Protein AF-A0A5S4G8X0-F1 (afdb_monomer)

InterPro domains:
  IPR013546 PII-uridylyltransferase/Glutamine-synthetase adenylyltransferase [PF08335] (4-123)
  IPR023057 Bifunctional glutamine synthetase adenylyltransferase/adenylyl-removing enzyme [PTHR30621] (2-125)

Foldseek 3Di:
DFQDPDQLHVVLLQLLLVVCCVVPCVPQVQSVDPDSLSSLVSCCVVVVAPPVLSVLSVLSHVLQVLLQVLLCVLPVDGDRDQDDPDPVSLQSSCVSSPHPDSVRSVVSNVVSSVSSNVSSCCRVVVHD

Solvent-accessible surface area (backbone atoms only — not comparable to full-atom values): 6741 Å² total; per-residue (Å²): 99,45,33,40,87,27,79,19,16,41,51,49,46,46,48,45,32,50,49,52,28,76,76,39,29,91,82,38,69,61,31,75,53,92,47,58,64,56,23,36,52,33,28,34,77,69,69,76,40,56,64,71,52,43,50,38,34,49,52,20,43,51,51,37,50,50,49,33,50,30,38,24,72,73,67,78,45,83,48,54,59,56,66,78,85,46,64,70,61,28,51,49,32,26,52,72,72,68,38,96,38,58,66,56,48,53,50,50,52,52,52,36,16,52,53,19,31,55,46,39,40,36,74,66,68,66,50,133

Sequence (128 aa):
LHTKLGPGGLADVEWVAQLLQLQHAHDVPGLRTTRTLDALDAAVEARLLDADDAEVLAESWCLATRIRGAVMLVRGRASDLLPTDHHRERSAVTRVLGYPGTGDLLEDYR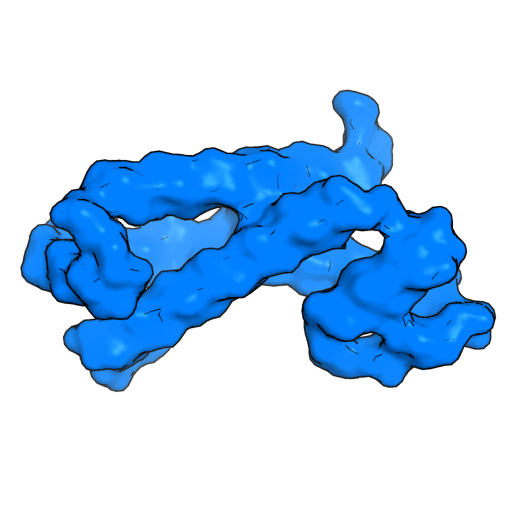RCTRRARAVVDRVFYGAD

Radius of gyration: 15.67 Å; Cα contacts (8 Å, |Δi|>4): 169; chains: 1; bounding box: 39×23×44 Å

Nearest PDB structures (foldseek):
  1v4a-assembly1_A  TM=9.679E-01  e=7.310E-05  Escherichia coli
  7bxo-assembly1_H  TM=4.439E-01  e=3.798E+00  Shewanella oneidensis MR-1
  7uj6-assembly2_D  TM=3.117E-01  e=6.279E+00  Borreliella burgdorferi 297
  1j3f-assembly1_A  TM=1.945E-01  e=8.489E+00  Physeter macrocephalus

Structure (mmCIF, N/CA/C/O backbone):
data_AF-A0A5S4G8X0-F1
#
_entry.id   AF-A0A5S4G8X0-F1
#
loop_
_atom_site.group_PDB
_atom_site.id
_atom_site.type_symbol
_atom_site.label_atom_id
_atom_site.label_alt_id
_atom_site.label_comp_id
_atom_site.label_asym_id
_atom_site.label_entity_id
_atom_site.label_seq_id
_atom_site.pdbx_PDB_ins_code
_atom_site.Cartn_x
_atom_site.Cartn_y
_atom_site.Cartn_z
_atom_site.occupancy
_atom_site.B_iso_or_equiv
_atom_site.auth_seq_id
_atom_site.auth_comp_id
_atom_site.auth_asym_id
_atom_site.auth_atom_id
_atom_site.pdbx_PDB_model_num
ATOM 1 N N . LEU A 1 1 ? 9.981 9.498 -8.961 1.00 89.12 1 LEU A N 1
ATOM 2 C CA . LEU A 1 1 ? 8.841 8.942 -8.187 1.00 89.12 1 LEU A CA 1
ATOM 3 C C . LEU A 1 1 ? 9.396 8.366 -6.893 1.00 89.12 1 LEU A C 1
ATOM 5 O O . LEU A 1 1 ? 10.331 7.578 -6.980 1.00 89.12 1 LEU A O 1
ATOM 9 N N . HIS A 1 2 ? 8.894 8.800 -5.735 1.00 95.56 2 HIS A N 1
ATOM 10 C CA . HIS A 1 2 ? 9.406 8.378 -4.428 1.00 95.56 2 HIS A CA 1
ATOM 11 C C . HIS A 1 2 ? 8.517 7.266 -3.847 1.00 95.56 2 HIS A C 1
ATOM 13 O O . HIS A 1 2 ? 7.310 7.455 -3.746 1.00 95.56 2 HIS A O 1
ATOM 19 N N . THR A 1 3 ? 9.092 6.121 -3.478 1.00 96.38 3 THR A N 1
ATOM 20 C CA . THR A 1 3 ? 8.366 4.931 -2.994 1.00 96.38 3 THR A CA 1
ATOM 21 C C . THR A 1 3 ? 7.952 5.026 -1.539 1.00 96.38 3 THR A C 1
ATOM 23 O O . THR A 1 3 ? 6.927 4.480 -1.155 1.00 96.38 3 THR A O 1
ATOM 26 N N . LYS A 1 4 ? 8.750 5.717 -0.718 1.00 96.25 4 LYS A N 1
ATOM 27 C CA . LYS A 1 4 ? 8.451 5.902 0.706 1.00 96.25 4 LYS A CA 1
ATOM 28 C C . LYS A 1 4 ? 7.594 7.138 0.992 1.00 96.25 4 LYS A C 1
ATOM 30 O O . LYS A 1 4 ? 6.490 6.999 1.486 1.00 96.25 4 LYS A O 1
ATOM 35 N N . LEU A 1 5 ? 8.107 8.318 0.649 1.00 97.44 5 LEU A N 1
ATOM 36 C CA . LEU A 1 5 ? 7.513 9.626 0.948 1.00 97.44 5 LEU A CA 1
ATOM 37 C C . LEU A 1 5 ? 6.647 10.212 -0.184 1.00 97.44 5 LEU A C 1
ATOM 39 O O . LEU A 1 5 ? 6.256 11.372 -0.116 1.00 97.44 5 LEU A O 1
ATOM 43 N N . GLY A 1 6 ? 6.406 9.467 -1.267 1.00 96.62 6 GLY A N 1
ATOM 44 C CA . GLY A 1 6 ? 5.472 9.909 -2.307 1.00 96.62 6 GLY A CA 1
ATOM 45 C C . GLY A 1 6 ? 4.017 9.695 -1.869 1.00 96.62 6 GLY A C 1
ATOM 46 O O . GLY A 1 6 ? 3.782 8.792 -1.068 1.00 96.62 6 GLY A O 1
ATOM 47 N N . PRO A 1 7 ? 3.044 10.452 -2.414 1.00 97.31 7 PRO A N 1
ATOM 48 C CA . PRO A 1 7 ? 1.625 10.248 -2.116 1.00 97.31 7 PRO A CA 1
ATOM 49 C C . PRO A 1 7 ? 1.194 8.810 -2.409 1.00 97.31 7 PRO A C 1
ATOM 51 O O . PRO A 1 7 ? 1.490 8.297 -3.492 1.00 97.31 7 PRO A O 1
ATOM 54 N N . GLY A 1 8 ? 0.526 8.172 -1.448 1.00 97.38 8 GLY A N 1
ATOM 55 C CA . GLY A 1 8 ? 0.129 6.764 -1.484 1.00 97.38 8 GLY A CA 1
ATOM 56 C C . GLY A 1 8 ? 1.292 5.772 -1.380 1.00 97.38 8 GLY A C 1
ATOM 57 O O . GLY A 1 8 ? 1.097 4.592 -1.658 1.00 97.38 8 GLY A O 1
ATOM 58 N N . GLY A 1 9 ? 2.502 6.235 -1.048 1.00 97.25 9 GLY A N 1
ATOM 59 C CA . GLY A 1 9 ? 3.690 5.408 -0.836 1.00 97.25 9 GLY A CA 1
ATOM 60 C C . GLY A 1 9 ? 3.722 4.738 0.541 1.00 97.25 9 GLY A C 1
ATOM 61 O O . GLY A 1 9 ? 2.748 4.761 1.288 1.00 97.25 9 GLY A O 1
ATOM 62 N N . LEU A 1 10 ? 4.868 4.148 0.898 1.00 98.44 10 LEU A N 1
ATOM 63 C CA . LEU A 1 10 ? 4.998 3.351 2.129 1.00 98.44 10 LEU A CA 1
ATOM 64 C C . LEU A 1 10 ? 4.624 4.124 3.400 1.00 98.44 10 LEU A C 1
ATOM 66 O O . LEU A 1 10 ? 3.985 3.546 4.269 1.00 98.44 10 LEU A O 1
ATOM 70 N N . ALA A 1 11 ? 5.020 5.396 3.515 1.00 98.44 11 ALA A N 1
ATOM 71 C CA . ALA A 1 11 ? 4.744 6.183 4.717 1.00 98.44 11 ALA A CA 1
ATOM 72 C C . ALA A 1 11 ? 3.240 6.421 4.907 1.00 98.44 11 ALA A C 1
ATOM 74 O O . ALA A 1 11 ? 2.740 6.259 6.011 1.00 98.44 11 ALA A O 1
ATOM 75 N N . ASP A 1 12 ? 2.518 6.720 3.826 1.00 98.44 12 ASP A N 1
ATOM 76 C CA . ASP A 1 12 ? 1.067 6.921 3.865 1.00 98.44 12 ASP A CA 1
ATOM 77 C C . ASP A 1 12 ? 0.344 5.649 4.353 1.00 98.44 12 ASP A C 1
ATOM 79 O O . ASP A 1 12 ? -0.507 5.721 5.238 1.00 98.44 12 ASP A O 1
ATOM 83 N N . VAL A 1 13 ? 0.720 4.472 3.836 1.00 98.62 13 VAL A N 1
ATOM 84 C CA . VAL A 1 13 ? 0.133 3.190 4.274 1.00 98.62 13 VAL A CA 1
ATOM 85 C C . VAL A 1 13 ? 0.487 2.873 5.731 1.00 98.62 13 VAL A C 1
ATOM 87 O O . VAL A 1 13 ? -0.371 2.456 6.508 1.00 98.62 13 VAL A O 1
ATOM 90 N N . GLU A 1 14 ? 1.748 3.083 6.116 1.00 98.62 14 GLU A N 1
ATOM 91 C CA . GLU A 1 14 ? 2.220 2.877 7.488 1.00 98.62 14 GLU A CA 1
ATOM 92 C C . GLU A 1 14 ? 1.466 3.763 8.485 1.00 98.62 14 GLU A C 1
ATOM 94 O O . GLU A 1 14 ? 1.067 3.289 9.547 1.00 98.62 14 GLU A O 1
ATOM 99 N N . TRP A 1 15 ? 1.220 5.023 8.136 1.00 98.50 15 TRP A N 1
ATOM 100 C CA . TRP A 1 15 ? 0.508 5.959 8.998 1.00 98.50 15 TRP A CA 1
ATOM 101 C C . TRP A 1 15 ? -0.966 5.617 9.172 1.00 98.50 15 TRP A C 1
ATOM 103 O O . TRP A 1 15 ? -1.470 5.769 10.281 1.00 98.50 15 TRP A O 1
ATOM 113 N N . VAL A 1 16 ? -1.647 5.110 8.139 1.00 98.69 16 VAL A N 1
ATOM 114 C CA . VAL A 1 16 ? -3.022 4.598 8.286 1.00 98.69 16 VAL A CA 1
ATOM 115 C C . VAL A 1 16 ? -3.061 3.470 9.317 1.00 98.69 16 VAL A C 1
ATOM 117 O O . VAL A 1 16 ? -3.835 3.540 10.270 1.00 98.69 16 VAL A O 1
ATOM 120 N N . ALA A 1 17 ? -2.181 2.472 9.185 1.00 98.69 17 ALA A N 1
ATOM 121 C CA . ALA A 1 17 ? -2.099 1.380 10.152 1.00 98.69 17 ALA A CA 1
ATOM 122 C C . ALA A 1 17 ? -1.802 1.905 11.568 1.00 98.69 17 ALA A C 1
ATOM 124 O O . ALA A 1 17 ? -2.504 1.566 12.518 1.00 98.69 17 ALA A O 1
ATOM 125 N N . GLN A 1 18 ? -0.810 2.786 11.713 1.00 98.69 18 GLN A N 1
ATOM 126 C CA . GLN A 1 18 ? -0.411 3.339 13.011 1.00 98.69 18 GLN A CA 1
ATOM 127 C C . GLN A 1 18 ? -1.499 4.206 13.656 1.00 98.69 18 GLN A C 1
ATOM 129 O O . GLN A 1 18 ? -1.661 4.160 14.875 1.00 98.69 18 GLN A O 1
ATOM 134 N N . LEU A 1 19 ? -2.269 4.966 12.873 1.00 98.62 19 LEU A N 1
ATOM 135 C CA . LEU A 1 19 ? -3.407 5.731 13.379 1.00 98.62 19 LEU A CA 1
ATOM 136 C C . LEU A 1 19 ? -4.462 4.798 13.980 1.00 98.62 19 LEU A C 1
ATOM 138 O O . LEU A 1 19 ? -4.860 4.992 15.129 1.00 98.62 19 LEU A O 1
ATOM 142 N N . LEU A 1 20 ? -4.849 3.753 13.242 1.00 98.62 20 LEU A N 1
ATOM 143 C CA . LEU A 1 20 ? -5.823 2.760 13.704 1.00 98.62 20 LEU A CA 1
ATOM 144 C C . LEU A 1 20 ? -5.334 2.056 14.976 1.00 98.62 20 LEU A C 1
ATOM 146 O O . LEU A 1 20 ? -6.097 1.868 15.92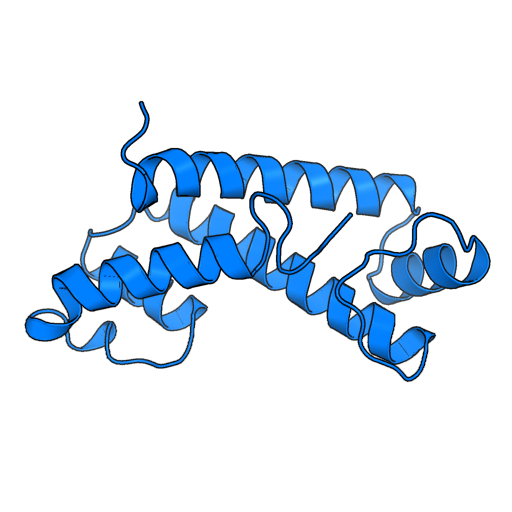4 1.00 98.62 20 LEU A O 1
ATOM 150 N N . GLN A 1 21 ? -4.042 1.729 15.046 1.00 98.81 21 GLN A N 1
ATOM 151 C CA . GLN A 1 21 ? -3.429 1.173 16.251 1.00 98.81 21 GLN A CA 1
ATOM 152 C C . GLN A 1 21 ? -3.522 2.136 17.440 1.00 98.81 21 GLN A C 1
ATOM 154 O O . GLN A 1 21 ? -3.953 1.734 18.519 1.00 98.81 21 GLN A O 1
ATOM 159 N N . LEU A 1 22 ? -3.158 3.408 17.263 1.00 98.62 22 LEU A N 1
ATOM 160 C CA . LEU A 1 22 ? -3.214 4.409 18.333 1.00 98.62 22 LEU A CA 1
ATOM 161 C C . LEU A 1 22 ? -4.645 4.648 18.830 1.00 98.62 22 LEU A C 1
ATOM 163 O O . LEU A 1 22 ? -4.849 4.848 20.027 1.00 98.62 22 LEU A O 1
ATOM 167 N N . GLN A 1 23 ? -5.629 4.595 17.935 1.00 98.44 23 GLN A N 1
ATOM 168 C CA . GLN A 1 23 ? -7.035 4.782 18.278 1.00 98.44 23 GLN A CA 1
ATOM 169 C C . GLN A 1 23 ? -7.653 3.551 18.950 1.00 98.44 23 GLN A C 1
ATOM 171 O O . GLN A 1 23 ? -8.454 3.713 19.866 1.00 98.44 23 GLN A O 1
ATOM 176 N N . HIS A 1 24 ? -7.283 2.329 18.545 1.00 98.69 24 HIS A N 1
ATOM 177 C CA . HIS A 1 24 ? -8.075 1.132 18.864 1.00 98.69 24 HIS A CA 1
ATOM 178 C C . HIS A 1 24 ? -7.303 -0.038 19.488 1.00 98.69 24 HIS A C 1
ATOM 180 O O . HIS A 1 24 ? -7.928 -0.960 20.011 1.00 98.69 24 HIS A O 1
ATOM 186 N N . ALA A 1 25 ? -5.965 -0.037 19.515 1.00 98.56 25 ALA A N 1
ATOM 187 C CA . ALA A 1 25 ? -5.200 -1.187 20.023 1.00 98.56 25 ALA A CA 1
ATOM 188 C C . ALA A 1 25 ? -5.368 -1.436 21.534 1.00 98.56 25 ALA A C 1
ATOM 190 O O . ALA A 1 25 ? -4.992 -2.501 22.034 1.00 98.56 25 ALA A O 1
ATOM 191 N N . HIS A 1 26 ? -5.938 -0.485 22.280 1.00 98.38 26 HIS A N 1
ATOM 192 C CA . HIS A 1 26 ? -6.311 -0.701 23.677 1.00 98.38 26 HIS A CA 1
ATOM 193 C C . HIS A 1 26 ? -7.411 -1.770 23.812 1.00 98.38 26 HIS A C 1
ATOM 195 O O . HIS A 1 26 ? -7.281 -2.635 24.676 1.00 98.38 26 HIS A O 1
ATOM 201 N N . ASP A 1 27 ? -8.367 -1.809 22.880 1.00 98.50 27 ASP A N 1
ATOM 202 C CA . ASP A 1 27 ? -9.508 -2.735 22.891 1.00 98.50 27 ASP A CA 1
ATOM 203 C C . ASP A 1 27 ? -9.401 -3.868 21.861 1.00 98.50 27 ASP A C 1
ATOM 205 O O . ASP A 1 27 ? -10.012 -4.918 22.046 1.00 98.50 27 ASP A O 1
ATOM 209 N N . VAL A 1 28 ? -8.602 -3.697 20.801 1.00 98.69 28 VAL A N 1
ATOM 210 C CA . VAL A 1 28 ? -8.394 -4.699 19.741 1.00 98.69 28 VAL A CA 1
ATOM 211 C C . VAL A 1 28 ? -6.972 -5.272 19.835 1.00 98.69 28 VAL A C 1
ATOM 213 O O . VAL A 1 28 ? -6.033 -4.680 19.297 1.00 98.69 28 VAL A O 1
ATOM 216 N N . PRO A 1 29 ? -6.759 -6.432 20.494 1.00 98.50 29 PRO A N 1
ATOM 217 C CA . PRO A 1 29 ? -5.423 -7.005 20.668 1.00 98.50 29 PRO A CA 1
ATOM 218 C C . PRO A 1 29 ? -4.684 -7.304 19.359 1.00 98.50 29 PRO A C 1
ATOM 220 O O . PRO A 1 29 ? -3.462 -7.182 19.332 1.00 98.50 29 PRO A O 1
ATOM 223 N N . GLY A 1 30 ? -5.405 -7.644 18.281 1.00 98.44 30 GLY A N 1
ATOM 224 C CA . GLY A 1 30 ? -4.820 -7.910 16.959 1.00 98.44 30 GLY A CA 1
ATOM 225 C C . GLY A 1 30 ? -4.041 -6.722 16.383 1.00 98.44 30 GLY A C 1
ATOM 226 O O . GLY A 1 30 ? -3.049 -6.912 15.687 1.00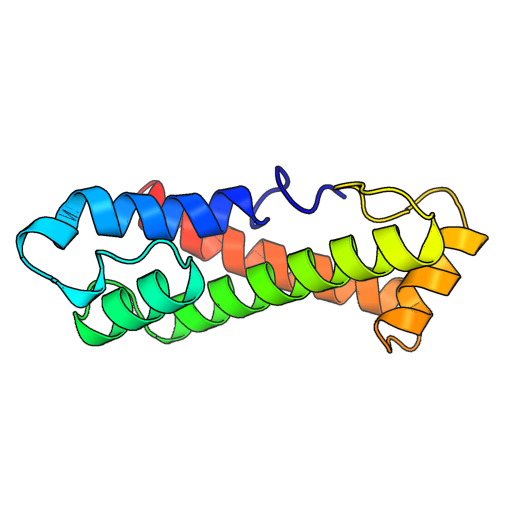 98.44 30 GLY A O 1
ATOM 227 N N . LEU A 1 31 ? -4.401 -5.492 16.767 1.00 98.81 31 LEU A N 1
ATOM 228 C CA . LEU A 1 31 ? -3.686 -4.284 16.357 1.00 98.81 31 LEU A CA 1
ATOM 229 C C . LEU A 1 31 ? -2.335 -4.104 17.069 1.00 98.81 31 LEU A C 1
ATOM 231 O O . LEU A 1 31 ? -1.555 -3.248 16.670 1.00 98.81 31 LEU A O 1
ATOM 235 N N . ARG A 1 32 ? -1.988 -4.894 18.091 1.00 98.62 32 ARG A N 1
ATOM 236 C CA . ARG A 1 32 ? -0.718 -4.768 18.844 1.00 98.62 32 ARG A CA 1
ATOM 237 C C . ARG A 1 32 ? 0.459 -5.464 18.147 1.00 98.62 32 ARG A C 1
ATOM 239 O O . ARG A 1 32 ? 1.289 -6.104 18.788 1.00 98.62 32 ARG A O 1
ATOM 246 N N . THR A 1 33 ? 0.520 -5.349 16.827 1.00 98.50 33 THR A N 1
ATOM 247 C CA . THR A 1 33 ? 1.571 -5.901 15.968 1.00 98.50 33 THR A CA 1
ATOM 248 C C . THR A 1 33 ? 2.489 -4.794 15.453 1.00 98.50 33 THR A C 1
ATOM 250 O O . THR A 1 33 ? 2.106 -3.633 15.355 1.00 98.50 33 THR A O 1
ATOM 253 N N . THR A 1 34 ? 3.725 -5.139 15.105 1.00 97.69 34 THR A N 1
ATOM 254 C CA . THR A 1 34 ? 4.663 -4.217 14.439 1.00 97.69 34 THR A CA 1
ATOM 255 C C . THR A 1 34 ? 4.650 -4.366 12.919 1.00 97.69 34 THR A C 1
ATOM 257 O O . THR A 1 34 ? 5.386 -3.669 12.222 1.00 97.69 34 THR A O 1
ATOM 260 N N . ARG A 1 35 ? 3.848 -5.294 12.385 1.00 98.38 35 ARG A N 1
ATOM 261 C CA . ARG A 1 35 ? 3.764 -5.572 10.951 1.00 98.38 35 ARG A CA 1
ATOM 262 C C . ARG A 1 35 ? 2.610 -4.781 10.344 1.00 98.38 35 ARG A C 1
ATOM 264 O O . ARG A 1 35 ? 1.465 -4.981 10.727 1.00 98.38 35 ARG A O 1
ATOM 271 N N . THR A 1 36 ? 2.914 -3.907 9.384 1.00 98.50 36 THR A N 1
ATOM 272 C CA . THR A 1 36 ? 1.923 -3.018 8.754 1.00 98.50 36 THR A CA 1
ATOM 273 C C . THR A 1 36 ? 0.747 -3.779 8.146 1.00 98.50 36 THR A C 1
ATOM 275 O O . THR A 1 36 ? -0.389 -3.406 8.398 1.00 98.50 36 THR A O 1
ATOM 278 N N . LEU A 1 37 ? 1.002 -4.845 7.377 1.00 98.69 37 LEU A N 1
ATOM 279 C CA . LEU A 1 37 ? -0.069 -5.611 6.726 1.00 98.69 37 LEU A CA 1
ATOM 280 C C . LEU A 1 37 ? -0.946 -6.340 7.750 1.00 98.69 37 LEU A C 1
ATOM 282 O O . LEU A 1 37 ? -2.157 -6.188 7.702 1.00 98.69 37 LEU A O 1
ATOM 286 N N . ASP A 1 38 ? -0.348 -6.998 8.746 1.00 98.81 38 ASP A N 1
ATOM 287 C CA . ASP A 1 38 ? -1.100 -7.639 9.830 1.00 98.81 38 ASP A CA 1
ATOM 288 C C . ASP A 1 38 ? -1.974 -6.632 10.605 1.00 98.81 38 ASP A C 1
ATOM 290 O O . ASP A 1 38 ? -3.056 -6.975 11.073 1.00 98.81 38 ASP A O 1
ATOM 294 N N . ALA A 1 39 ? -1.524 -5.379 10.754 1.00 98.81 39 ALA A N 1
ATOM 295 C CA . ALA A 1 39 ? -2.325 -4.326 11.376 1.00 98.81 39 ALA A CA 1
ATOM 296 C C . ALA A 1 39 ? -3.520 -3.906 10.502 1.00 98.81 39 ALA A C 1
ATOM 298 O O . ALA A 1 39 ? -4.586 -3.624 11.048 1.00 98.81 39 ALA A O 1
ATOM 299 N N . LEU A 1 40 ? -3.366 -3.881 9.171 1.00 98.81 40 LEU A N 1
ATOM 300 C CA . LEU A 1 40 ? -4.484 -3.650 8.248 1.00 98.81 40 LEU A CA 1
ATOM 301 C C . LEU A 1 40 ? -5.485 -4.812 8.302 1.00 98.81 40 LEU A C 1
ATOM 303 O O . LEU A 1 40 ? -6.682 -4.562 8.420 1.00 98.81 40 LEU A O 1
ATOM 307 N N . ASP A 1 41 ? -5.008 -6.059 8.309 1.00 98.88 41 ASP A N 1
ATOM 308 C CA . ASP A 1 41 ? -5.860 -7.250 8.414 1.00 98.88 41 ASP A CA 1
ATOM 309 C C . ASP A 1 41 ? -6.663 -7.240 9.728 1.00 98.88 41 ASP A C 1
ATOM 311 O O . ASP A 1 41 ? -7.887 -7.374 9.723 1.00 98.88 41 ASP A O 1
ATOM 315 N N . ALA A 1 42 ? -6.000 -6.967 10.857 1.00 98.81 42 ALA A N 1
ATOM 316 C CA . ALA A 1 42 ? -6.661 -6.850 12.156 1.00 98.81 42 ALA A CA 1
ATOM 317 C C . ALA A 1 42 ? -7.672 -5.688 12.213 1.00 98.81 42 ALA A C 1
ATOM 319 O O . ALA A 1 42 ? -8.691 -5.785 12.901 1.00 98.81 42 ALA A O 1
ATOM 320 N N . ALA A 1 43 ? -7.418 -4.587 11.496 1.00 98.81 43 ALA A N 1
ATOM 321 C CA . ALA A 1 43 ? -8.375 -3.490 11.384 1.00 98.81 43 ALA A CA 1
ATOM 322 C C . ALA A 1 43 ? -9.627 -3.897 10.592 1.00 98.81 43 ALA A C 1
ATOM 324 O O . ALA A 1 43 ? -10.734 -3.537 10.998 1.00 98.81 43 ALA A O 1
ATOM 325 N N . VAL A 1 44 ? -9.477 -4.678 9.518 1.00 98.88 44 VAL A N 1
ATOM 326 C CA . VAL A 1 44 ? -10.608 -5.225 8.750 1.00 98.88 44 VAL A CA 1
ATOM 327 C C . VAL A 1 44 ? -11.427 -6.194 9.600 1.00 98.88 44 VAL A C 1
ATOM 329 O O . VAL A 1 44 ? -12.648 -6.057 9.682 1.00 98.88 44 VAL A O 1
ATOM 332 N N . GLU A 1 45 ? -10.778 -7.127 10.304 1.00 98.75 45 GLU A N 1
ATOM 333 C CA . GLU A 1 45 ? -11.453 -8.074 11.207 1.00 98.75 45 GLU A CA 1
ATOM 334 C C . GLU A 1 45 ? -12.268 -7.357 12.297 1.00 98.75 45 GLU A C 1
ATOM 336 O O . GLU A 1 45 ? -13.380 -7.771 12.639 1.00 98.75 45 GLU A O 1
ATOM 341 N N . ALA A 1 46 ? -11.745 -6.241 12.810 1.00 98.50 46 ALA A N 1
ATOM 342 C CA . ALA A 1 46 ? -12.416 -5.396 13.792 1.00 98.50 46 ALA A CA 1
ATOM 343 C C . ALA A 1 46 ? -13.450 -4.422 13.188 1.00 98.50 46 ALA A C 1
ATOM 345 O O . ALA A 1 46 ? -14.105 -3.702 13.943 1.00 98.50 46 ALA A O 1
ATOM 346 N N . ARG A 1 47 ? -13.630 -4.406 11.857 1.00 98.44 47 ARG A N 1
ATOM 347 C CA . ARG A 1 47 ? -14.492 -3.467 11.109 1.00 98.44 47 ARG A CA 1
ATOM 348 C C . ARG A 1 47 ? -14.129 -1.991 11.325 1.00 98.44 47 ARG A C 1
ATOM 350 O O . ARG A 1 47 ? -15.001 -1.127 11.347 1.00 98.44 47 ARG A O 1
ATOM 357 N N . LEU A 1 48 ? -12.838 -1.717 11.502 1.00 98.38 48 LEU A N 1
ATOM 358 C CA . LEU A 1 48 ? -12.258 -0.374 11.621 1.00 98.38 48 LEU A CA 1
ATOM 359 C C . LEU A 1 48 ? -11.737 0.162 10.278 1.00 98.38 48 LEU A C 1
ATOM 361 O O . LEU A 1 48 ? -11.447 1.349 10.159 1.00 98.38 48 LEU A O 1
ATOM 365 N N . LEU A 1 49 ? -11.604 -0.714 9.282 1.00 98.62 49 LEU A N 1
ATOM 366 C CA . LEU A 1 49 ? -11.188 -0.408 7.918 1.00 98.62 49 LEU A CA 1
ATOM 367 C C . LEU A 1 49 ? -11.984 -1.292 6.952 1.00 98.62 49 LEU A C 1
ATOM 369 O O . LEU A 1 49 ? -12.196 -2.471 7.242 1.00 98.62 49 LEU A O 1
ATOM 373 N N . ASP A 1 50 ? -12.421 -0.740 5.821 1.00 98.50 50 ASP A N 1
ATOM 374 C CA . ASP A 1 50 ? -13.068 -1.534 4.774 1.00 98.50 50 ASP A CA 1
ATOM 375 C C . ASP A 1 50 ? -12.068 -2.502 4.123 1.00 98.50 50 ASP A C 1
ATOM 377 O O . ASP A 1 50 ? -10.896 -2.175 3.924 1.00 98.50 50 ASP A O 1
ATOM 381 N N . ALA A 1 51 ? -12.531 -3.700 3.760 1.00 98.62 51 ALA A N 1
ATOM 382 C CA . ALA A 1 51 ? -11.667 -4.725 3.169 1.00 98.62 51 ALA A CA 1
ATOM 383 C C . ALA A 1 51 ? -11.049 -4.266 1.833 1.00 98.62 51 ALA A C 1
ATOM 385 O O . ALA A 1 51 ? -9.854 -4.462 1.610 1.00 98.62 51 ALA A O 1
ATOM 386 N N . ASP A 1 52 ? -11.836 -3.588 0.993 1.00 98.56 52 ASP A N 1
ATOM 387 C CA . ASP A 1 52 ? -11.381 -3.042 -0.293 1.00 98.56 52 ASP A CA 1
ATOM 388 C C . ASP A 1 52 ? -10.288 -1.976 -0.100 1.00 98.56 52 ASP A C 1
ATOM 390 O O . ASP A 1 52 ? -9.329 -1.891 -0.871 1.00 98.56 52 ASP A O 1
ATOM 394 N N . ASP A 1 53 ? -10.398 -1.174 0.961 1.00 98.62 53 ASP A N 1
ATOM 395 C CA . ASP A 1 53 ? -9.404 -0.160 1.309 1.00 98.62 53 ASP A CA 1
ATOM 396 C C . ASP A 1 53 ? -8.100 -0.796 1.785 1.00 98.62 53 ASP A C 1
ATOM 398 O O . ASP A 1 53 ? -7.015 -0.383 1.365 1.00 98.62 53 ASP A O 1
ATOM 402 N N . ALA A 1 54 ? -8.195 -1.824 2.631 1.00 98.75 54 ALA A N 1
ATOM 403 C CA . ALA A 1 54 ? -7.039 -2.587 3.078 1.00 98.75 54 ALA A CA 1
ATOM 404 C C . ALA A 1 54 ? -6.315 -3.258 1.902 1.00 98.75 54 ALA A C 1
ATOM 406 O O . ALA A 1 54 ? -5.087 -3.182 1.830 1.00 98.75 54 ALA A O 1
ATOM 407 N N . GLU A 1 55 ? -7.050 -3.836 0.946 1.00 98.75 55 GLU A N 1
ATOM 408 C CA . GLU A 1 55 ? -6.474 -4.426 -0.267 1.00 98.75 55 GLU A CA 1
ATOM 409 C C . GLU A 1 55 ? -5.723 -3.371 -1.093 1.00 98.75 55 GLU A C 1
ATOM 411 O O . GLU A 1 55 ? -4.561 -3.569 -1.455 1.00 98.75 55 GLU A O 1
ATOM 416 N N . VAL A 1 56 ? -6.329 -2.201 -1.312 1.00 98.75 56 VAL A N 1
ATOM 417 C CA . VAL A 1 56 ? -5.697 -1.081 -2.026 1.00 98.75 56 VAL A CA 1
ATOM 418 C C . VAL A 1 56 ? -4.400 -0.619 -1.348 1.00 98.75 56 VAL A C 1
ATOM 420 O O . VAL A 1 56 ? -3.390 -0.369 -2.019 1.00 98.75 56 VAL A O 1
ATOM 423 N N . LEU A 1 57 ? -4.402 -0.492 -0.020 1.00 98.81 57 LEU A N 1
ATOM 424 C CA . LEU A 1 57 ? -3.217 -0.110 0.750 1.00 98.81 57 LEU A CA 1
ATOM 425 C C . LEU A 1 57 ? -2.133 -1.197 0.686 1.00 98.81 57 LEU A C 1
ATOM 427 O O . LEU A 1 57 ? -0.953 -0.883 0.487 1.00 98.81 57 LEU A O 1
ATOM 431 N N . ALA A 1 58 ? -2.526 -2.468 0.800 1.00 98.75 58 ALA A N 1
ATOM 432 C CA . ALA A 1 58 ? -1.631 -3.616 0.734 1.00 98.75 58 ALA A CA 1
ATOM 433 C C . ALA A 1 58 ? -0.971 -3.758 -0.646 1.00 98.75 58 ALA A C 1
ATOM 435 O O . ALA A 1 58 ? 0.241 -3.981 -0.720 1.00 98.75 58 ALA A O 1
ATOM 436 N N . GLU A 1 59 ? -1.720 -3.565 -1.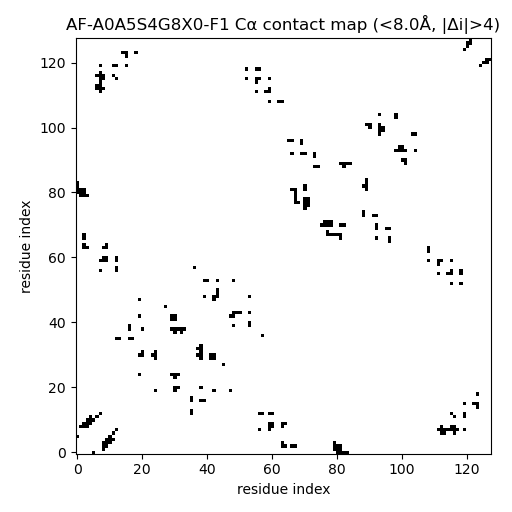738 1.00 98.62 59 GLU A N 1
ATOM 437 C CA . GLU A 1 59 ? -1.182 -3.527 -3.105 1.00 98.62 59 GLU A CA 1
ATOM 438 C C . GLU A 1 59 ? -0.051 -2.494 -3.218 1.00 98.62 59 GLU A C 1
ATOM 440 O O . GLU A 1 59 ? 1.049 -2.815 -3.689 1.00 98.62 59 GLU A O 1
ATOM 445 N N . SER A 1 60 ? -0.289 -1.267 -2.734 1.00 98.44 60 SER A N 1
ATOM 446 C CA . SER A 1 60 ? 0.693 -0.178 -2.817 1.00 98.44 60 SER A CA 1
ATOM 447 C C . SER A 1 60 ? 1.924 -0.456 -1.965 1.00 98.44 60 SER A C 1
ATOM 449 O O . SER A 1 60 ? 3.061 -0.328 -2.439 1.00 98.44 60 SER A O 1
ATOM 451 N N . TRP A 1 61 ? 1.718 -0.923 -0.732 1.00 98.62 61 TRP A N 1
ATOM 452 C CA . TRP A 1 61 ? 2.795 -1.316 0.172 1.00 98.62 61 TRP A CA 1
ATOM 453 C C . TRP A 1 61 ? 3.691 -2.402 -0.433 1.00 98.62 61 TRP A C 1
ATOM 455 O O . TRP A 1 61 ? 4.925 -2.279 -0.448 1.00 98.62 61 TRP A O 1
ATOM 465 N N . CYS A 1 62 ? 3.078 -3.453 -0.980 1.00 98.38 62 CYS A N 1
ATOM 466 C CA . CYS A 1 62 ? 3.775 -4.570 -1.602 1.00 98.38 62 CYS A CA 1
ATOM 467 C C . CYS A 1 62 ? 4.538 -4.131 -2.855 1.00 98.38 62 CYS A C 1
ATOM 469 O O . CYS A 1 62 ? 5.719 -4.465 -2.997 1.00 98.38 62 CYS A O 1
ATOM 471 N N . LEU A 1 63 ? 3.918 -3.353 -3.748 1.00 98.12 63 LEU A N 1
ATOM 472 C CA . LEU A 1 63 ? 4.572 -2.886 -4.969 1.00 98.12 63 LEU A CA 1
ATOM 473 C C . LEU A 1 63 ? 5.744 -1.943 -4.658 1.00 98.12 63 LEU A C 1
ATOM 475 O O . LEU A 1 63 ? 6.842 -2.135 -5.187 1.00 98.12 63 LEU A O 1
ATOM 479 N N . ALA A 1 64 ? 5.565 -0.976 -3.756 1.00 98.00 64 ALA A N 1
ATOM 480 C CA . ALA A 1 64 ? 6.633 -0.071 -3.337 1.00 98.00 64 ALA A CA 1
ATOM 481 C C . ALA A 1 64 ? 7.802 -0.824 -2.675 1.00 98.00 64 ALA A C 1
ATOM 483 O O . ALA A 1 64 ? 8.971 -0.538 -2.959 1.00 98.00 64 ALA A O 1
ATOM 484 N N . THR A 1 65 ? 7.511 -1.831 -1.844 1.00 98.00 65 THR A N 1
ATOM 485 C CA . THR A 1 65 ? 8.530 -2.698 -1.232 1.00 98.00 65 THR A CA 1
ATOM 486 C C . THR A 1 65 ? 9.283 -3.513 -2.284 1.00 98.00 65 THR A C 1
ATOM 488 O O . THR A 1 65 ? 10.518 -3.536 -2.272 1.00 98.00 65 THR A O 1
ATOM 491 N N . ARG A 1 66 ? 8.572 -4.117 -3.247 1.00 98.00 66 ARG A N 1
ATOM 492 C CA . ARG A 1 66 ? 9.181 -4.848 -4.371 1.00 98.00 66 ARG A CA 1
ATOM 493 C C . ARG A 1 66 ? 10.082 -3.943 -5.206 1.00 98.00 66 ARG A C 1
ATOM 495 O O . ARG A 1 66 ? 11.201 -4.341 -5.521 1.00 98.00 66 ARG A O 1
ATOM 502 N N . ILE A 1 67 ? 9.644 -2.720 -5.516 1.00 97.44 67 ILE A N 1
ATOM 503 C CA . ILE A 1 67 ? 10.445 -1.736 -6.257 1.00 97.44 67 ILE A CA 1
ATOM 504 C C . ILE A 1 67 ? 11.752 -1.431 -5.521 1.00 97.44 67 ILE A C 1
ATOM 506 O O . ILE A 1 67 ? 12.818 -1.497 -6.131 1.00 97.44 67 ILE A O 1
ATOM 510 N N . ARG A 1 68 ? 11.703 -1.142 -4.215 1.00 97.75 68 ARG A N 1
ATOM 511 C CA . ARG A 1 68 ? 12.915 -0.873 -3.417 1.00 97.75 68 ARG A CA 1
ATOM 512 C C . ARG A 1 68 ? 13.862 -2.073 -3.402 1.00 97.75 68 ARG A C 1
ATOM 514 O O . ARG A 1 68 ? 15.071 -1.896 -3.544 1.00 97.75 68 ARG A O 1
ATOM 521 N N . GLY A 1 69 ? 13.314 -3.286 -3.293 1.00 98.06 69 GLY A N 1
ATOM 522 C CA . GLY A 1 69 ? 14.074 -4.532 -3.402 1.00 98.06 69 GLY A CA 1
ATOM 523 C C . GLY A 1 69 ? 14.763 -4.680 -4.762 1.00 98.06 69 GLY A C 1
ATOM 524 O O . GLY A 1 69 ? 15.966 -4.919 -4.822 1.00 98.06 69 GLY A O 1
ATOM 525 N N . ALA A 1 70 ? 14.041 -4.450 -5.860 1.00 97.88 70 ALA A N 1
ATOM 526 C CA . ALA A 1 70 ? 14.603 -4.499 -7.208 1.00 97.88 70 ALA A CA 1
ATOM 527 C C . ALA A 1 70 ? 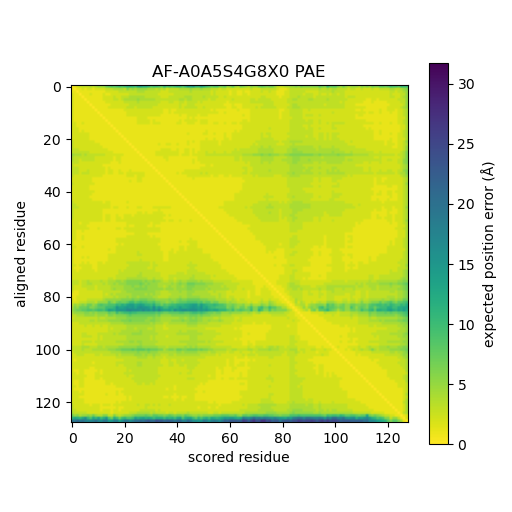15.689 -3.434 -7.427 1.00 97.88 70 ALA A C 1
ATOM 529 O O . ALA A 1 70 ? 16.722 -3.718 -8.031 1.00 97.88 70 ALA A O 1
ATOM 530 N N . VAL A 1 71 ? 15.502 -2.224 -6.896 1.00 96.75 71 VAL A N 1
ATOM 531 C CA . VAL A 1 71 ? 16.518 -1.164 -6.945 1.00 96.75 71 VAL A CA 1
ATOM 532 C C . VAL A 1 71 ? 17.779 -1.567 -6.178 1.00 96.75 71 VAL A C 1
ATOM 534 O O . VAL A 1 71 ? 18.878 -1.389 -6.702 1.00 96.75 71 VAL A O 1
ATOM 537 N N . MET A 1 72 ? 17.640 -2.161 -4.988 1.00 97.50 72 MET A N 1
ATOM 538 C CA . MET A 1 72 ? 18.774 -2.699 -4.232 1.00 97.50 72 MET A CA 1
ATOM 539 C C . MET A 1 72 ? 19.524 -3.772 -5.032 1.00 97.50 72 MET A C 1
ATOM 541 O O . MET A 1 72 ? 20.744 -3.696 -5.142 1.00 97.50 72 MET A O 1
ATOM 545 N N . LEU A 1 73 ? 18.810 -4.723 -5.644 1.00 97.38 73 LEU A N 1
ATOM 546 C CA . LEU A 1 73 ? 19.415 -5.786 -6.457 1.00 97.38 73 LEU A CA 1
ATOM 547 C C . LEU A 1 73 ? 20.168 -5.242 -7.679 1.00 97.38 73 LEU A C 1
ATOM 549 O O . LEU A 1 73 ? 21.252 -5.719 -7.996 1.00 97.38 73 LEU A O 1
ATOM 553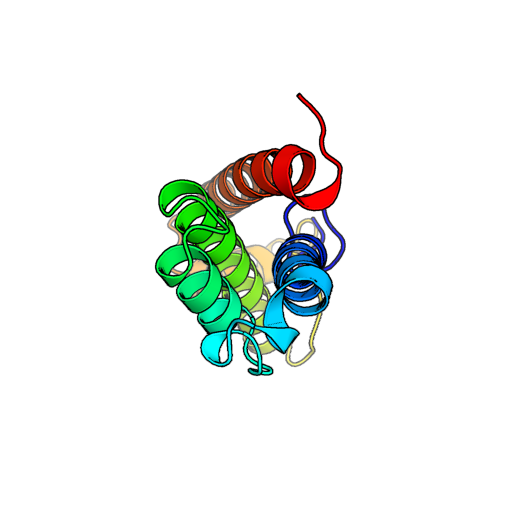 N N . VAL A 1 74 ? 19.611 -4.238 -8.360 1.00 96.31 74 VAL A N 1
ATOM 554 C CA . VAL A 1 74 ? 20.207 -3.667 -9.578 1.00 96.31 74 VAL A CA 1
ATOM 555 C C . VAL A 1 74 ? 21.390 -2.751 -9.268 1.00 96.31 74 VAL A C 1
ATOM 557 O O . VAL A 1 74 ? 22.353 -2.717 -10.031 1.00 96.31 74 VAL A O 1
ATOM 560 N N . ARG A 1 75 ? 21.323 -1.977 -8.178 1.00 94.38 75 ARG A N 1
ATOM 561 C CA . ARG A 1 75 ? 22.315 -0.930 -7.872 1.00 94.38 75 ARG A CA 1
ATOM 562 C C . ARG A 1 75 ? 23.331 -1.325 -6.804 1.00 94.38 75 ARG A C 1
ATOM 564 O O . ARG A 1 75 ? 24.302 -0.599 -6.619 1.00 94.38 75 ARG A O 1
ATOM 571 N N . GLY A 1 76 ? 23.076 -2.392 -6.048 1.00 96.44 76 GLY A N 1
ATOM 572 C CA . GLY A 1 76 ? 23.847 -2.756 -4.855 1.00 96.44 76 GLY A CA 1
ATOM 573 C C . GLY A 1 76 ? 23.687 -1.776 -3.685 1.00 96.44 76 GLY A C 1
ATOM 574 O O . GLY A 1 76 ? 24.429 -1.857 -2.710 1.00 96.44 76 GLY A O 1
ATOM 575 N N . ARG A 1 77 ? 22.745 -0.828 -3.774 1.00 94.88 77 ARG A N 1
ATOM 576 C CA . ARG A 1 77 ? 22.459 0.165 -2.731 1.00 94.88 77 ARG A CA 1
ATOM 577 C C . ARG A 1 77 ? 20.975 0.497 -2.675 1.00 94.88 77 ARG A C 1
ATOM 579 O O . ARG A 1 77 ? 20.311 0.588 -3.709 1.00 94.88 77 ARG A O 1
ATOM 586 N N . ALA A 1 78 ? 20.477 0.723 -1.463 1.00 94.75 78 ALA A N 1
ATOM 587 C CA . ALA A 1 78 ? 19.091 1.096 -1.238 1.00 94.75 78 ALA A CA 1
ATOM 588 C C . ALA A 1 78 ? 18.787 2.489 -1.812 1.00 94.75 78 ALA A C 1
ATOM 590 O O . ALA A 1 78 ? 19.623 3.394 -1.795 1.00 94.75 78 ALA A O 1
ATOM 591 N N . SER A 1 79 ? 17.565 2.662 -2.308 1.00 95.06 79 SER A N 1
ATOM 592 C CA . SER A 1 79 ? 17.017 3.960 -2.683 1.00 95.06 79 SER A CA 1
ATOM 593 C C . SER A 1 79 ? 15.497 3.893 -2.655 1.00 95.06 79 SER A C 1
ATOM 595 O O . SER A 1 79 ? 14.910 2.879 -3.029 1.00 95.06 79 SER A O 1
ATOM 597 N N . ASP A 1 80 ? 14.875 4.995 -2.247 1.00 96.06 80 ASP A N 1
ATOM 598 C CA . ASP A 1 80 ? 13.424 5.163 -2.302 1.00 96.06 80 ASP A CA 1
ATOM 599 C C . ASP A 1 80 ? 12.973 5.835 -3.609 1.00 96.06 80 ASP A C 1
ATOM 601 O O . ASP A 1 80 ? 11.826 6.252 -3.738 1.00 96.06 80 ASP A O 1
ATOM 605 N N . LEU A 1 81 ? 13.866 5.984 -4.589 1.00 94.69 81 LEU A N 1
ATOM 606 C CA . LEU A 1 81 ? 13.542 6.556 -5.889 1.00 94.69 81 LEU A CA 1
ATOM 607 C C . LEU A 1 81 ? 13.406 5.447 -6.925 1.00 94.69 81 LEU A C 1
ATOM 609 O O . LEU A 1 81 ? 14.343 4.687 -7.172 1.00 94.69 81 LEU A O 1
ATOM 613 N N . LEU A 1 82 ? 12.253 5.410 -7.591 1.00 91.44 82 LEU A N 1
ATOM 614 C CA . LEU A 1 82 ? 12.112 4.636 -8.814 1.00 91.44 82 LEU A CA 1
ATOM 615 C C . LEU A 1 82 ? 12.982 5.293 -9.905 1.00 91.44 82 LEU A C 1
ATOM 617 O O . LEU A 1 82 ? 12.793 6.490 -10.162 1.00 91.44 82 LEU A O 1
ATOM 621 N N . PRO A 1 83 ? 13.914 4.562 -10.550 1.00 88.81 83 PRO A N 1
ATOM 622 C CA . PRO A 1 83 ? 14.809 5.149 -11.542 1.00 88.81 83 PRO A CA 1
ATOM 623 C C . PRO A 1 83 ? 14.023 5.710 -12.730 1.00 88.81 83 PRO A C 1
ATOM 625 O O . PRO A 1 83 ? 13.329 4.966 -13.419 1.00 88.81 83 PRO A O 1
ATOM 628 N N . THR A 1 84 ? 14.141 7.013 -12.995 1.00 81.31 84 THR A N 1
ATOM 629 C CA . THR A 1 84 ? 13.526 7.660 -14.169 1.00 81.31 84 THR A CA 1
ATOM 630 C C . THR A 1 84 ? 14.552 8.070 -15.210 1.00 81.31 84 THR A C 1
ATOM 632 O O . THR A 1 84 ? 14.270 7.932 -16.395 1.00 81.31 84 THR A O 1
ATOM 635 N N . ASP A 1 85 ? 15.749 8.485 -14.800 1.00 81.81 85 ASP A N 1
ATOM 636 C CA . ASP A 1 85 ? 16.680 9.170 -15.711 1.00 81.81 85 ASP A CA 1
ATOM 637 C C . ASP A 1 85 ? 17.762 8.230 -16.261 1.00 81.81 85 ASP A C 1
ATOM 639 O O . ASP A 1 85 ? 18.330 8.456 -17.327 1.00 81.81 85 ASP A O 1
ATOM 643 N N . HIS A 1 86 ? 18.022 7.120 -15.567 1.00 86.12 86 HIS A N 1
ATOM 644 C CA . HIS A 1 86 ? 19.023 6.134 -15.964 1.00 86.12 86 HIS A CA 1
ATOM 645 C C . HIS A 1 86 ? 18.377 4.972 -16.725 1.00 86.12 86 HIS A C 1
ATOM 647 O O . HIS A 1 86 ? 17.885 4.015 -16.126 1.00 86.12 86 HIS A O 1
ATOM 653 N N . HIS A 1 87 ? 18.402 5.034 -18.061 1.00 89.50 87 HIS A N 1
ATOM 654 C CA . HIS A 1 87 ? 17.746 4.042 -18.925 1.00 89.50 87 HIS A CA 1
ATOM 655 C C . HIS A 1 87 ? 18.132 2.592 -18.582 1.00 89.50 87 HIS A C 1
ATOM 657 O O . HIS A 1 87 ? 17.258 1.744 -18.439 1.00 89.50 87 HIS A O 1
ATOM 663 N N . ARG A 1 88 ? 19.430 2.305 -18.389 1.00 92.44 88 ARG A N 1
ATOM 664 C CA . ARG A 1 88 ? 19.906 0.949 -18.053 1.00 92.44 88 ARG A CA 1
ATOM 665 C C . ARG A 1 88 ? 19.383 0.453 -16.702 1.00 92.44 88 ARG A C 1
ATOM 667 O O . ARG A 1 88 ? 18.882 -0.666 -16.638 1.00 92.44 88 ARG A O 1
ATOM 674 N N . GLU A 1 89 ? 19.467 1.274 -15.651 1.00 93.81 89 GLU A N 1
ATOM 675 C CA . GLU A 1 89 ? 18.969 0.901 -14.315 1.00 93.81 89 GLU A CA 1
ATOM 676 C C . GLU A 1 89 ? 17.456 0.664 -14.354 1.00 93.81 89 GLU A C 1
ATOM 678 O O . GLU A 1 89 ? 16.960 -0.338 -13.850 1.00 93.81 89 GLU A O 1
ATOM 683 N N . ARG A 1 90 ? 16.725 1.563 -15.014 1.00 93.88 90 ARG A N 1
ATOM 684 C CA . ARG A 1 90 ? 15.271 1.506 -15.141 1.00 93.88 90 ARG A CA 1
ATOM 685 C C . 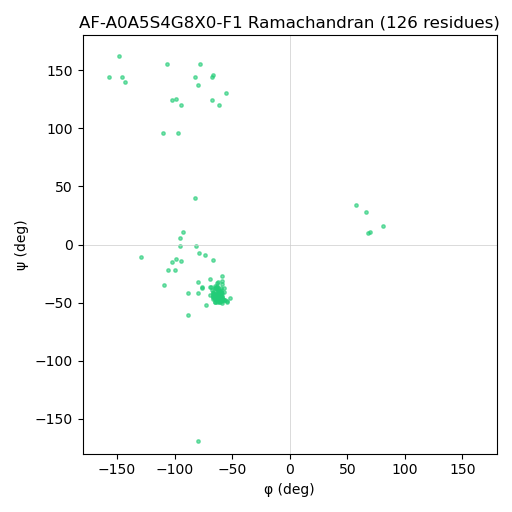ARG A 1 90 ? 14.802 0.250 -15.875 1.00 93.88 90 ARG A C 1
ATOM 687 O O . ARG A 1 90 ? 13.899 -0.432 -15.390 1.00 93.88 90 ARG A O 1
ATOM 694 N N . SER A 1 91 ? 15.441 -0.100 -16.992 1.00 95.56 91 SER A N 1
ATOM 695 C CA . SER A 1 91 ? 15.136 -1.329 -17.733 1.00 95.56 91 SER A CA 1
ATOM 696 C C . SER A 1 91 ? 15.467 -2.591 -16.931 1.00 95.56 91 SER A C 1
ATOM 698 O O . SER A 1 91 ? 14.708 -3.557 -16.976 1.00 95.56 91 SER A O 1
ATOM 700 N N . ALA A 1 92 ? 16.559 -2.589 -16.160 1.00 96.69 92 ALA A N 1
ATOM 701 C CA . ALA A 1 92 ? 16.913 -3.712 -15.293 1.00 96.69 92 ALA A CA 1
ATOM 702 C C . ALA A 1 92 ? 15.901 -3.896 -14.149 1.00 96.69 92 ALA A C 1
ATOM 704 O O . ALA A 1 92 ? 15.408 -5.004 -13.955 1.00 96.69 92 ALA A O 1
ATOM 705 N N . VAL A 1 93 ? 15.523 -2.815 -13.453 1.00 97.25 93 VAL A N 1
ATOM 706 C CA . VAL A 1 93 ? 14.495 -2.845 -12.393 1.00 97.25 93 VAL A CA 1
ATOM 707 C C . VAL A 1 93 ? 13.160 -3.344 -12.944 1.00 97.25 93 VAL A C 1
ATOM 709 O O . VAL A 1 93 ? 12.544 -4.223 -12.348 1.00 97.25 93 VAL A O 1
ATOM 712 N N . THR A 1 94 ? 12.749 -2.842 -14.111 1.00 97.19 94 THR A N 1
ATOM 713 C CA . THR A 1 94 ? 11.527 -3.281 -14.808 1.00 97.19 94 THR A CA 1
ATOM 714 C C . THR A 1 94 ? 11.532 -4.795 -15.031 1.00 97.19 94 THR A C 1
ATOM 716 O O . THR A 1 94 ? 10.568 -5.477 -14.688 1.00 97.19 94 THR A O 1
ATOM 719 N N . ARG A 1 95 ? 12.645 -5.333 -15.548 1.00 97.38 95 ARG A N 1
ATOM 720 C CA . ARG A 1 95 ? 12.794 -6.764 -15.830 1.00 97.38 95 ARG A CA 1
ATOM 721 C C . ARG A 1 95 ? 12.805 -7.618 -14.562 1.00 97.38 95 ARG A C 1
ATOM 723 O O . ARG A 1 95 ? 12.162 -8.659 -14.549 1.00 97.38 95 ARG A O 1
ATOM 730 N N . VAL A 1 96 ? 13.491 -7.180 -13.503 1.00 97.94 96 VAL A N 1
ATOM 731 C CA . VAL A 1 96 ? 13.499 -7.872 -12.197 1.00 97.94 96 VAL A CA 1
ATOM 732 C C . VAL A 1 96 ? 12.087 -7.969 -11.618 1.00 97.94 96 VAL A C 1
ATOM 734 O O . VAL A 1 96 ? 11.727 -8.985 -11.033 1.00 97.94 96 VAL A O 1
ATOM 737 N N . LEU A 1 97 ? 11.275 -6.929 -11.803 1.00 97.56 97 LEU A N 1
ATOM 738 C CA . LEU A 1 97 ? 9.890 -6.898 -11.338 1.00 97.56 97 LEU A CA 1
ATOM 739 C C . LEU A 1 97 ? 8.915 -7.676 -12.236 1.00 97.56 97 LEU A C 1
ATOM 741 O O . LEU A 1 97 ? 7.760 -7.837 -11.845 1.00 97.56 97 LEU A O 1
ATOM 745 N N . GLY A 1 98 ? 9.369 -8.167 -13.395 1.00 97.69 98 GLY A N 1
ATOM 746 C CA . GLY A 1 98 ? 8.565 -8.957 -14.329 1.00 97.69 98 GLY A CA 1
ATOM 747 C C . GLY A 1 98 ? 7.654 -8.138 -15.246 1.00 97.69 98 GLY A C 1
ATOM 748 O O . GLY A 1 98 ? 6.747 -8.706 -15.847 1.00 97.69 98 GLY A O 1
ATOM 749 N N . TYR A 1 99 ? 7.870 -6.824 -15.369 1.00 97.88 99 TYR A N 1
ATOM 750 C CA . TYR A 1 99 ? 7.053 -5.980 -16.245 1.00 97.88 99 TYR A CA 1
ATOM 751 C C . TYR A 1 99 ? 7.531 -6.064 -17.708 1.00 97.88 99 TYR A C 1
ATOM 753 O O . TYR A 1 99 ? 8.745 -6.122 -17.942 1.00 97.88 99 TYR A O 1
ATOM 761 N N . PRO A 1 100 ? 6.616 -6.021 -18.699 1.00 95.88 100 PRO A N 1
ATOM 762 C CA . PRO A 1 100 ? 6.971 -6.050 -20.123 1.00 95.88 100 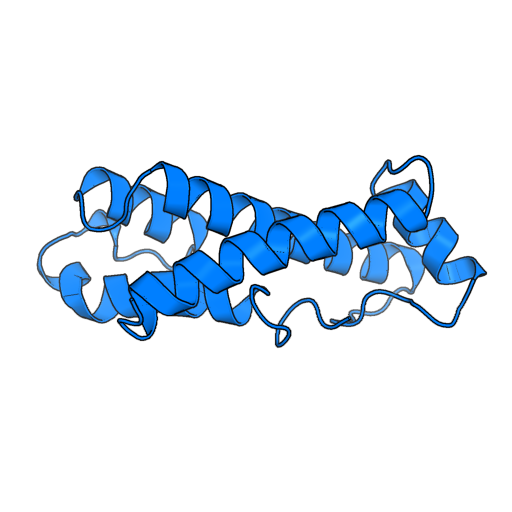PRO A CA 1
ATOM 763 C C . PRO A 1 100 ? 7.810 -4.840 -20.545 1.00 95.88 100 PRO A C 1
ATOM 765 O O . PRO A 1 100 ? 8.771 -4.965 -21.307 1.00 95.88 100 PRO A O 1
ATOM 768 N N . GLY A 1 101 ? 7.474 -3.669 -20.010 1.00 94.69 101 GLY A N 1
ATOM 769 C CA . GLY A 1 101 ? 8.150 -2.420 -20.285 1.00 94.69 101 GLY A CA 1
ATOM 770 C C . GLY A 1 101 ? 8.123 -1.471 -19.095 1.00 94.69 101 GLY A C 1
ATOM 771 O O . GLY A 1 101 ? 7.351 -1.587 -18.145 1.00 94.69 101 GLY A O 1
ATOM 772 N N . THR A 1 102 ? 9.020 -0.488 -19.145 1.00 93.50 102 THR A N 1
ATOM 773 C CA . THR A 1 102 ? 9.103 0.543 -18.108 1.00 93.50 102 THR A CA 1
ATOM 774 C C . THR A 1 102 ? 7.824 1.376 -18.029 1.00 93.50 102 THR A C 1
ATOM 776 O O . THR A 1 102 ? 7.470 1.836 -16.946 1.00 93.50 102 THR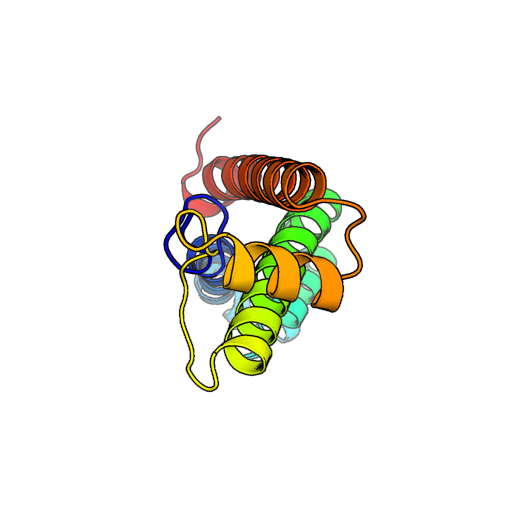 A O 1
ATOM 779 N N . GLY A 1 103 ? 7.143 1.580 -19.162 1.00 94.50 103 GLY A N 1
ATOM 780 C CA . GLY A 1 103 ? 5.851 2.262 -19.202 1.00 94.50 103 GLY A CA 1
ATOM 781 C C . GLY A 1 103 ? 4.820 1.558 -18.323 1.00 94.50 103 GLY A C 1
ATOM 782 O O . GLY A 1 103 ? 4.222 2.216 -17.477 1.00 94.50 103 GLY A O 1
ATOM 783 N N . ASP A 1 104 ? 4.719 0.230 -18.438 1.00 96.75 104 ASP A N 1
ATOM 784 C CA . ASP A 1 104 ? 3.777 -0.591 -17.669 1.00 96.75 104 ASP A CA 1
ATOM 785 C C . ASP A 1 104 ? 4.038 -0.490 -16.164 1.00 96.75 104 ASP A C 1
ATOM 787 O O . ASP A 1 104 ? 3.118 -0.259 -15.384 1.00 96.75 104 ASP A O 1
ATOM 791 N N . LEU A 1 105 ? 5.309 -0.581 -15.750 1.00 96.38 105 LEU A N 1
ATOM 792 C CA . LEU A 1 105 ? 5.696 -0.420 -14.344 1.00 96.38 105 LEU A CA 1
ATOM 793 C C . LEU A 1 105 ? 5.321 0.967 -13.806 1.00 96.38 105 LEU A C 1
ATOM 795 O O . LEU A 1 105 ? 4.814 1.093 -12.693 1.00 96.38 105 LEU A O 1
ATOM 799 N N . LEU A 1 106 ? 5.605 2.023 -14.573 1.00 95.50 106 LEU A N 1
ATOM 800 C CA . LEU A 1 106 ? 5.312 3.394 -14.158 1.00 95.50 106 LEU A CA 1
ATOM 801 C C . LEU A 1 106 ? 3.810 3.651 -14.070 1.00 95.50 106 LEU A C 1
ATOM 803 O O . LEU A 1 106 ? 3.365 4.348 -13.159 1.00 95.50 106 LEU A O 1
ATOM 807 N N . GLU A 1 107 ? 3.046 3.131 -15.024 1.00 96.50 107 GLU A N 1
ATOM 808 C CA . GLU A 1 107 ? 1.596 3.251 -15.043 1.00 96.50 107 GLU A CA 1
ATOM 809 C C . GLU A 1 107 ? 0.968 2.510 -13.866 1.00 96.50 107 GLU A C 1
ATOM 811 O O . GLU A 1 107 ? 0.181 3.109 -13.132 1.00 96.50 107 GLU A O 1
ATOM 816 N N . ASP A 1 108 ? 1.363 1.256 -13.647 1.00 97.12 108 ASP A N 1
ATOM 817 C CA . ASP A 1 108 ? 0.858 0.435 -12.553 1.00 97.12 108 ASP A CA 1
ATOM 818 C C . ASP A 1 108 ? 1.189 1.053 -11.193 1.00 97.12 108 ASP A C 1
ATOM 820 O O . ASP A 1 108 ? 0.296 1.276 -10.376 1.00 97.12 108 ASP A O 1
ATOM 824 N N . TYR A 1 109 ? 2.441 1.481 -10.997 1.00 97.19 109 TYR A N 1
ATOM 825 C CA . TYR A 1 109 ? 2.844 2.164 -9.772 1.00 97.19 109 TYR A CA 1
ATOM 826 C C . TYR A 1 109 ? 2.026 3.437 -9.530 1.00 97.19 109 TYR A C 1
ATOM 828 O O . TYR A 1 109 ? 1.493 3.632 -8.442 1.00 97.19 109 TYR A O 1
ATOM 836 N N . ARG A 1 110 ? 1.853 4.289 -10.549 1.00 97.44 110 ARG A N 1
ATOM 837 C CA . ARG A 1 110 ? 1.040 5.510 -10.419 1.00 97.44 110 ARG A CA 1
ATOM 838 C C . ARG A 1 110 ? -0.433 5.204 -10.158 1.00 97.44 110 ARG A C 1
ATOM 840 O O . ARG A 1 110 ? -1.082 5.967 -9.450 1.00 97.44 110 ARG A O 1
ATOM 847 N N . ARG A 1 111 ? -0.992 4.158 -10.770 1.00 98.00 111 ARG A N 1
ATOM 848 C CA . ARG A 1 111 ? -2.383 3.739 -10.547 1.00 98.00 111 ARG A CA 1
ATOM 849 C C . ARG A 1 111 ? -2.567 3.278 -9.107 1.00 98.00 111 ARG A C 1
ATOM 851 O O . ARG A 1 111 ? -3.474 3.766 -8.438 1.00 98.00 111 ARG A O 1
ATOM 858 N N . CYS A 1 112 ? -1.684 2.404 -8.644 1.00 97.69 112 CYS A N 1
ATOM 859 C CA . CYS A 1 112 ? -1.710 1.853 -7.301 1.00 97.69 112 CYS A CA 1
ATOM 860 C C . CYS A 1 112 ? -1.579 2.956 -6.237 1.00 97.69 112 CYS A C 1
ATOM 862 O O . CYS A 1 112 ? -2.448 3.089 -5.377 1.00 97.69 112 CYS A O 1
ATOM 864 N N . THR A 1 113 ? -0.592 3.852 -6.363 1.00 98.06 113 THR A N 1
ATOM 865 C CA . THR A 1 113 ? -0.409 4.923 -5.372 1.00 98.06 113 THR A CA 1
ATOM 866 C C . THR A 1 113 ? -1.511 5.980 -5.404 1.00 98.06 113 THR A C 1
ATOM 868 O O . THR A 1 113 ? -1.831 6.545 -4.365 1.00 98.06 113 THR A O 1
ATOM 871 N N . ARG A 1 114 ? -2.145 6.251 -6.557 1.00 98.50 114 ARG A N 1
ATOM 872 C CA . ARG A 1 114 ? -3.327 7.134 -6.600 1.00 98.50 114 ARG A CA 1
ATOM 873 C C . ARG A 1 114 ? -4.505 6.548 -5.823 1.00 98.50 114 ARG A C 1
ATOM 875 O O . ARG A 1 114 ? -5.149 7.284 -5.085 1.00 98.50 114 ARG A O 1
ATOM 882 N N . ARG A 1 115 ? -4.774 5.246 -5.979 1.00 98.56 115 ARG A N 1
ATOM 883 C CA . ARG A 1 115 ? -5.836 4.549 -5.232 1.00 98.56 115 ARG A CA 1
ATOM 884 C C . ARG A 1 115 ? -5.535 4.571 -3.733 1.00 98.56 115 ARG A C 1
ATOM 886 O O . ARG A 1 115 ? -6.376 5.009 -2.961 1.00 98.56 115 ARG A O 1
ATOM 893 N N . ALA A 1 116 ? -4.313 4.203 -3.344 1.00 98.62 116 ALA A N 1
ATOM 894 C CA . ALA A 1 116 ? -3.885 4.239 -1.946 1.00 98.62 116 ALA A CA 1
ATOM 895 C C . ALA A 1 116 ? -3.971 5.646 -1.349 1.00 98.62 116 ALA A C 1
ATOM 897 O O . ALA A 1 116 ? -4.421 5.803 -0.219 1.00 98.62 116 ALA A O 1
ATOM 898 N N . ARG A 1 117 ? -3.610 6.683 -2.115 1.00 98.31 117 ARG A N 1
ATOM 899 C CA . ARG A 1 117 ? -3.726 8.060 -1.636 1.00 98.31 117 ARG A CA 1
ATOM 900 C C . ARG A 1 117 ? -5.173 8.457 -1.345 1.00 98.31 117 ARG A C 1
ATOM 902 O O . ARG A 1 117 ? -5.410 9.070 -0.316 1.00 98.31 117 ARG A O 1
ATOM 909 N N . ALA A 1 118 ? -6.124 8.061 -2.191 1.00 98.31 118 ALA A N 1
ATOM 910 C CA . ALA A 1 118 ? -7.541 8.330 -1.948 1.00 98.31 118 ALA A CA 1
ATOM 911 C C . ALA A 1 118 ? -8.052 7.658 -0.659 1.00 98.31 118 ALA A C 1
ATOM 913 O O . ALA A 1 118 ? -8.828 8.257 0.081 1.00 98.31 118 ALA A O 1
ATOM 914 N N . VAL A 1 119 ? -7.584 6.441 -0.357 1.00 98.44 119 VAL A N 1
ATOM 915 C CA . VAL A 1 119 ? -7.887 5.770 0.920 1.00 98.44 119 VAL A CA 1
ATOM 916 C C . VAL A 1 119 ? -7.287 6.543 2.094 1.00 98.44 119 VAL A C 1
ATOM 918 O O . VAL A 1 119 ? -7.967 6.782 3.084 1.00 98.44 119 VAL A O 1
ATOM 921 N N . VAL A 1 120 ? -6.032 6.978 1.980 1.00 98.38 120 VAL A N 1
ATOM 922 C CA . VAL A 1 120 ? -5.341 7.742 3.032 1.00 98.38 120 VAL A CA 1
ATOM 923 C C . VAL A 1 120 ? -6.036 9.077 3.297 1.00 98.38 120 VAL A C 1
ATOM 925 O O . VAL A 1 120 ? -6.225 9.440 4.454 1.00 98.38 120 VAL A O 1
ATOM 928 N N . ASP A 1 121 ? -6.452 9.794 2.253 1.00 98.06 121 ASP A N 1
ATOM 929 C CA . ASP A 1 121 ? -7.183 11.057 2.394 1.00 98.06 121 ASP A CA 1
ATOM 930 C C . ASP A 1 121 ? -8.484 10.865 3.193 1.00 98.06 121 ASP A C 1
ATOM 932 O O . ASP A 1 121 ? -8.752 11.632 4.119 1.00 98.06 121 ASP A O 1
ATOM 936 N N . ARG A 1 122 ? -9.225 9.779 2.942 1.00 96.81 122 ARG A N 1
ATOM 937 C CA . ARG A 1 122 ? -10.441 9.452 3.699 1.00 96.81 122 ARG A CA 1
ATOM 938 C C . ARG A 1 122 ? -10.156 8.965 5.123 1.00 96.81 122 ARG A C 1
ATOM 940 O O . ARG A 1 122 ? -10.720 9.492 6.074 1.00 96.81 122 ARG A O 1
ATOM 947 N N . VAL A 1 123 ? -9.291 7.964 5.288 1.00 97.06 123 VAL A N 1
ATOM 948 C CA . VAL A 1 123 ? -9.096 7.260 6.571 1.00 97.06 123 VAL A CA 1
ATOM 949 C C . VAL A 1 123 ? -8.212 8.049 7.535 1.00 97.06 123 VAL A C 1
ATOM 951 O O . VAL A 1 123 ? -8.494 8.104 8.729 1.00 97.06 123 VAL A O 1
ATOM 954 N N . PHE A 1 124 ? -7.132 8.657 7.039 1.00 96.38 124 PHE A N 1
ATOM 955 C CA . PHE A 1 124 ? -6.168 9.359 7.886 1.00 96.38 124 PHE A CA 1
ATOM 956 C C . PHE A 1 124 ? -6.540 10.827 8.100 1.00 96.38 124 PHE A C 1
ATOM 958 O O . PHE A 1 124 ? -6.409 11.339 9.211 1.00 96.38 124 PHE A O 1
ATOM 965 N N . TYR A 1 125 ? -6.986 11.515 7.045 1.00 94.19 125 TYR A N 1
ATOM 966 C CA . TYR A 1 125 ? -7.288 12.950 7.105 1.00 94.19 125 TYR A CA 1
ATOM 967 C C . TYR A 1 125 ? -8.777 13.269 7.279 1.00 94.19 125 TYR A C 1
ATOM 969 O O . TYR A 1 125 ? -9.098 14.415 7.589 1.00 94.19 125 TYR A O 1
ATOM 977 N N . GLY A 1 126 ? -9.675 12.292 7.112 1.00 90.44 126 GLY A N 1
ATOM 978 C CA . GLY A 1 126 ? -11.119 12.520 7.196 1.00 90.44 126 GLY A CA 1
ATOM 979 C C . GLY A 1 126 ? -11.656 13.405 6.068 1.00 90.44 126 GLY A C 1
ATOM 980 O O . GLY A 1 126 ? -12.606 14.149 6.291 1.00 90.44 126 GLY A O 1
ATOM 981 N N . ALA A 1 127 ? -11.011 13.395 4.897 1.00 79.19 127 ALA A N 1
ATOM 982 C CA . ALA A 1 127 ? -11.484 14.122 3.725 1.00 79.19 127 ALA A CA 1
ATOM 983 C C . ALA A 1 127 ? -12.605 13.340 3.013 1.00 79.19 127 ALA A C 1
ATOM 985 O O . ALA A 1 127 ? -12.485 12.124 2.842 1.00 79.19 127 ALA A O 1
ATOM 986 N N . ASP A 1 128 ? -13.658 14.054 2.601 1.00 56.12 128 ASP A N 1
ATOM 987 C CA . ASP A 1 128 ? -14.786 13.531 1.810 1.00 56.12 128 ASP A CA 1
ATOM 988 C C . ASP A 1 128 ? -14.429 13.340 0.324 1.00 56.12 128 ASP A C 1
ATOM 990 O O . ASP A 1 128 ? -13.841 14.273 -0.280 1.00 56.12 128 ASP A O 1
#

Organism: NCBI:txid882440

pLDDT: mean 96.46, std 4.91, range [56.12, 98.88]

Mean predicted aligned error: 2.67 Å

Secondary structure (DSSP, 8-state):
-BTTTSTTSHHHHHHHHHHHHHHHTTT-GGG--S-HHHHHHHHHHTTSS-HHHHHHHHHHHHHHHHHHHHHHHHHSS--SBPPSS-HHHHHHHHHHTT-SSHHHHHHHHHHHHHHHHHHHHHHTT---